Protein AF-A0A1V5PF27-F1 (afdb_monomer)

Foldseek 3Di:
DDPDPVVVVVVVVVVVVVVVVVVVVVVVVVVVVVVVVVVVVVVVVVVVCVVVVVLVVVVVQCPDPVNVVVVVVVVVVLVVVQVVVVVDRPQDPVRPVVVVVVVVVVVVVVVSVVVVVVVVVVVVVVVVVVVVVVVVVVVVVVVVVVVVVVVVVVVVVVVVVVVVVVVVVVD

Solvent-accessible surface area (backbone atoms only — not comparable to full-atom values): 9427 Å² total; per-residue (Å²): 135,83,79,57,74,65,58,61,49,50,52,51,51,52,51,56,50,51,53,49,52,53,52,52,51,49,50,51,48,53,54,48,51,52,49,49,53,50,47,56,50,47,54,57,48,49,62,50,45,57,56,50,50,52,50,46,54,49,52,57,50,71,70,30,72,70,47,50,53,52,53,50,50,50,52,51,49,50,54,52,51,27,60,74,38,67,92,73,36,91,48,52,91,90,30,63,62,61,52,51,53,52,51,53,54,57,67,53,45,59,60,53,50,48,56,54,47,57,56,48,52,52,53,50,52,53,49,52,53,51,51,49,52,52,50,54,52,50,52,55,52,51,52,53,49,49,56,52,49,53,55,49,51,53,52,50,52,52,53,52,51,54,52,54,57,62,53,67,79,74,117

Structure (mmCIF, N/CA/C/O backbone):
data_AF-A0A1V5PF27-F1
#
_entry.id   AF-A0A1V5PF27-F1
#
loop_
_atom_site.group_PDB
_atom_site.id
_atom_site.type_symbol
_atom_site.label_atom_id
_atom_site.label_alt_id
_atom_site.label_comp_id
_atom_site.label_asym_id
_atom_site.label_entity_id
_atom_site.label_seq_id
_atom_site.pdbx_PDB_ins_code
_atom_site.Cartn_x
_atom_site.Cartn_y
_atom_site.Cartn_z
_atom_site.occupancy
_atom_site.B_iso_or_equiv
_atom_site.auth_seq_id
_atom_site.auth_comp_id
_atom_site.auth_asym_id
_atom_site.auth_atom_id
_atom_site.pdbx_PDB_model_num
ATOM 1 N N . MET A 1 1 ? -35.007 46.030 56.624 1.00 45.72 1 MET A N 1
ATOM 2 C CA . MET A 1 1 ? -34.378 46.368 55.329 1.00 45.72 1 MET A CA 1
ATOM 3 C C . MET A 1 1 ? -34.509 45.152 54.420 1.00 45.72 1 MET A C 1
ATOM 5 O O . MET A 1 1 ? -33.675 44.262 54.486 1.00 45.72 1 MET A O 1
ATOM 9 N N . HIS A 1 2 ? -35.610 45.041 53.673 1.00 43.31 2 HIS A N 1
ATOM 10 C CA . HIS A 1 2 ? -35.843 43.913 52.766 1.00 43.31 2 HIS A CA 1
ATOM 11 C C . HIS A 1 2 ? -35.135 44.200 51.440 1.00 43.31 2 HIS A C 1
ATOM 13 O O . HIS A 1 2 ? -35.673 44.915 50.598 1.00 43.31 2 HIS A O 1
ATOM 19 N N . TYR A 1 3 ? -33.908 43.696 51.291 1.00 43.59 3 TYR A N 1
ATOM 20 C CA . TYR A 1 3 ? -33.210 43.691 50.009 1.00 43.59 3 TYR A CA 1
ATOM 21 C C . TYR A 1 3 ? -34.080 42.925 49.006 1.00 43.59 3 TYR A C 1
ATOM 23 O O . TYR A 1 3 ? -34.467 41.777 49.239 1.00 43.59 3 TYR A O 1
ATOM 31 N N . ASN A 1 4 ? -34.510 43.634 47.966 1.00 52.12 4 ASN A N 1
ATOM 32 C CA . ASN A 1 4 ? -35.500 43.171 47.011 1.00 52.12 4 ASN A CA 1
ATOM 33 C C . ASN A 1 4 ? -34.933 41.967 46.251 1.00 52.12 4 ASN A C 1
ATOM 35 O O . ASN A 1 4 ? -33.925 42.085 45.558 1.00 52.12 4 ASN A O 1
ATOM 39 N N . ARG A 1 5 ? -35.614 40.824 46.360 1.00 54.03 5 ARG A N 1
ATOM 40 C CA . ARG A 1 5 ? -35.317 39.553 45.679 1.00 54.03 5 ARG A CA 1
ATOM 41 C C . ARG A 1 5 ? -35.100 39.711 44.165 1.00 54.03 5 ARG A C 1
ATOM 43 O O . ARG A 1 5 ? -34.460 38.870 43.554 1.00 54.03 5 ARG A O 1
ATOM 50 N N . ASN A 1 6 ? -35.577 40.807 43.576 1.00 43.62 6 ASN A N 1
ATOM 51 C CA . ASN A 1 6 ? -35.382 41.125 42.165 1.00 43.62 6 ASN A CA 1
ATOM 52 C C . ASN A 1 6 ? -33.960 41.616 41.819 1.00 43.62 6 ASN A 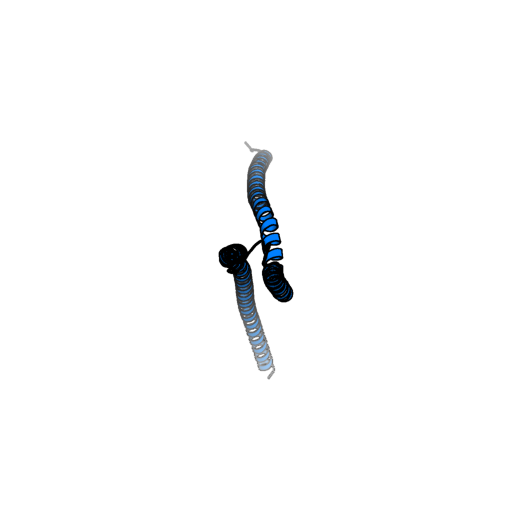C 1
ATOM 54 O O . ASN A 1 6 ? -33.523 41.389 40.699 1.00 43.62 6 ASN A O 1
ATOM 58 N N . SER A 1 7 ? -33.218 42.250 42.737 1.00 57.91 7 SER A N 1
ATOM 59 C CA . SER A 1 7 ? -31.843 42.716 42.460 1.00 57.91 7 SER A CA 1
ATOM 60 C C . SER A 1 7 ? -30.824 41.574 42.465 1.00 57.91 7 SER A C 1
ATOM 62 O O . SER A 1 7 ? -29.917 41.574 41.641 1.00 57.91 7 SER A O 1
ATOM 64 N N . ASP A 1 8 ? -31.023 40.573 43.328 1.00 56.44 8 ASP A N 1
ATOM 65 C CA . ASP A 1 8 ? -30.213 39.345 43.363 1.00 56.44 8 ASP A CA 1
ATOM 66 C C . ASP A 1 8 ? -30.400 38.515 42.081 1.00 56.44 8 ASP A C 1
ATOM 68 O O . ASP A 1 8 ? -29.458 37.949 41.542 1.00 56.44 8 ASP A O 1
ATOM 72 N N . LEU A 1 9 ? -31.618 38.515 41.527 1.00 59.84 9 LEU A N 1
ATOM 73 C CA . LEU A 1 9 ? -31.903 37.888 40.237 1.00 59.84 9 LEU A CA 1
ATOM 74 C C . LEU A 1 9 ? -31.231 38.626 39.076 1.00 59.84 9 LEU A C 1
ATOM 76 O O . LEU A 1 9 ? -30.721 37.975 38.176 1.00 59.84 9 LEU A O 1
ATOM 80 N N . ILE A 1 10 ? -31.195 39.961 39.095 1.00 58.50 10 ILE A N 1
ATOM 81 C CA . ILE A 1 10 ? -30.521 40.739 38.045 1.00 58.50 10 ILE A CA 1
ATOM 82 C C . ILE A 1 10 ? -29.003 40.541 38.107 1.00 58.50 10 ILE A C 1
ATOM 84 O O . ILE A 1 10 ? -28.396 40.360 37.060 1.00 58.50 10 ILE A O 1
ATOM 88 N N . LEU A 1 11 ? -28.394 40.521 39.298 1.00 61.66 11 LEU A N 1
ATOM 89 C CA . LEU A 1 11 ? -26.957 40.254 39.442 1.00 61.66 11 LEU A CA 1
ATOM 90 C C . LEU A 1 11 ? -26.592 38.837 38.990 1.00 61.66 11 LEU A C 1
ATOM 92 O O . LEU A 1 11 ? -25.653 38.694 38.221 1.00 61.66 11 LEU A O 1
ATOM 96 N N . ARG A 1 12 ? -27.390 37.821 39.350 1.00 63.22 12 ARG A N 1
ATOM 97 C CA . ARG A 1 12 ? -27.197 36.446 38.856 1.00 63.22 12 ARG A CA 1
ATOM 98 C C . ARG A 1 12 ? -27.396 36.316 37.352 1.00 63.22 12 ARG A C 1
ATOM 100 O O . ARG A 1 12 ? -26.687 35.549 36.727 1.00 63.22 12 ARG A O 1
ATOM 107 N N . ILE A 1 13 ? -28.350 37.044 36.767 1.00 62.75 13 ILE A N 1
ATOM 108 C CA . ILE A 1 13 ? -28.547 37.057 35.311 1.00 62.75 13 ILE A CA 1
ATOM 109 C C . ILE A 1 13 ? -27.367 37.752 34.625 1.00 62.75 13 ILE A C 1
ATOM 111 O O . ILE A 1 13 ? -26.939 37.293 33.580 1.00 62.75 13 ILE A O 1
ATOM 115 N N . LEU A 1 14 ? -26.822 38.835 35.185 1.00 60.66 14 LEU A N 1
ATOM 116 C CA . LEU A 1 14 ? -25.655 39.510 34.607 1.00 60.66 14 LEU A CA 1
ATOM 117 C C . LEU A 1 14 ? -24.379 38.660 34.727 1.00 60.66 14 LEU A C 1
ATOM 119 O O . LEU A 1 14 ? -23.634 38.578 33.759 1.00 60.66 14 LEU A O 1
ATOM 123 N N . GLU A 1 15 ? -24.179 37.980 35.856 1.00 63.34 15 GLU A N 1
ATOM 124 C CA . GLU A 1 15 ? -23.057 37.058 36.097 1.00 63.34 15 GLU A CA 1
ATOM 125 C C . GLU A 1 15 ? -23.142 35.805 35.196 1.00 63.34 15 GLU A C 1
ATOM 127 O O . GLU A 1 15 ? -22.160 35.444 34.556 1.00 63.34 15 GLU A O 1
ATOM 132 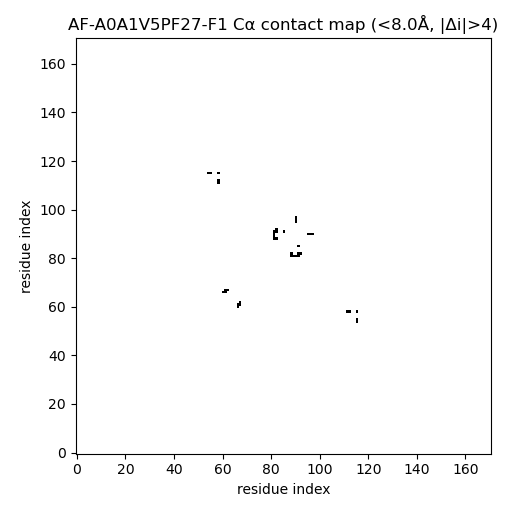N N . ASP A 1 16 ? -24.341 35.233 35.014 1.00 64.81 16 ASP A N 1
ATOM 133 C CA . ASP A 1 16 ? -24.617 34.109 34.093 1.00 64.81 16 ASP A CA 1
ATOM 134 C C . ASP A 1 16 ? -24.453 34.495 32.606 1.00 64.81 16 ASP A C 1
ATOM 136 O O . ASP A 1 16 ? -24.128 33.663 31.758 1.00 64.81 16 ASP A O 1
ATOM 140 N N . GLN A 1 17 ? -24.661 35.771 32.255 1.00 60.34 17 GLN A N 1
ATOM 141 C CA . GLN A 1 17 ? -24.387 36.277 30.903 1.00 60.34 17 GLN A CA 1
ATOM 142 C C . GLN A 1 17 ? -22.895 36.548 30.669 1.00 60.34 17 GLN A C 1
ATOM 144 O O . GLN A 1 17 ? -22.417 36.353 29.551 1.00 60.34 17 GLN A O 1
ATOM 149 N N . GLU A 1 18 ? -22.161 36.981 31.694 1.00 59.69 18 GLU A N 1
ATOM 150 C CA . GLU A 1 18 ? -20.719 37.221 31.610 1.00 59.69 18 GLU A CA 1
ATOM 151 C C . GLU A 1 18 ? -19.950 35.889 31.507 1.00 59.69 18 GLU A C 1
ATOM 153 O O . GLU A 1 18 ? -19.105 35.758 30.619 1.00 59.69 18 GLU A O 1
ATOM 158 N N . GLU A 1 19 ? -20.334 34.857 32.275 1.00 59.88 19 GLU A N 1
ATOM 159 C CA . GLU A 1 19 ? -19.798 33.487 32.142 1.00 59.88 19 GLU A CA 1
ATOM 160 C C . GLU A 1 19 ? -20.084 32.877 30.761 1.00 59.88 19 GLU A C 1
ATOM 162 O O . GLU A 1 19 ? -19.162 32.371 30.120 1.00 59.88 19 GLU A O 1
ATOM 167 N N . ARG A 1 20 ? -21.311 33.018 30.229 1.00 59.47 20 ARG A N 1
ATOM 168 C CA . ARG A 1 20 ? -21.617 32.607 28.843 1.00 59.47 20 ARG A CA 1
ATOM 169 C C . ARG A 1 20 ? -20.746 33.306 27.807 1.00 59.47 20 ARG A C 1
ATOM 171 O O . ARG A 1 20 ? -20.352 32.676 26.834 1.00 59.47 20 ARG A O 1
ATOM 178 N N . SER A 1 21 ? -20.454 34.595 27.988 1.00 59.50 21 SER A N 1
ATOM 179 C CA . SER A 1 21 ? -19.652 35.352 27.019 1.00 59.50 21 SER A CA 1
ATOM 180 C C . SER A 1 21 ? -18.186 34.904 26.991 1.00 59.50 21 SER A C 1
ATOM 182 O O . SER A 1 21 ? -17.570 34.892 25.924 1.00 59.50 21 SER A O 1
ATOM 184 N N . LEU A 1 22 ? -17.648 34.481 28.142 1.00 59.94 22 LEU A N 1
ATOM 185 C CA . LEU A 1 22 ? -16.304 33.917 28.260 1.00 59.94 22 LEU A CA 1
ATOM 186 C C . LEU A 1 22 ? -16.238 32.494 27.692 1.00 59.94 22 LEU A C 1
ATOM 188 O O . LEU A 1 22 ? -15.306 32.189 26.946 1.00 59.94 22 LEU A O 1
ATOM 192 N N . GLU A 1 23 ? -17.244 31.655 27.971 1.00 66.81 23 GLU A N 1
ATOM 193 C CA . GLU A 1 23 ? -17.365 30.323 27.363 1.00 66.81 23 GLU A CA 1
ATOM 194 C C . GLU A 1 23 ? -17.490 30.417 25.837 1.00 66.81 23 GLU A C 1
ATOM 196 O O . GLU A 1 23 ? -16.816 29.682 25.115 1.00 66.81 23 GLU A O 1
ATOM 201 N N . ASP A 1 24 ? -18.287 31.356 25.323 1.00 69.88 24 ASP A N 1
ATOM 202 C CA . ASP A 1 24 ? -18.458 31.562 23.885 1.00 69.88 24 ASP A CA 1
ATOM 203 C C . ASP A 1 24 ? -17.145 32.008 23.215 1.00 69.88 24 ASP A C 1
ATOM 205 O O . ASP A 1 24 ? -16.811 31.530 22.126 1.00 69.88 24 ASP A O 1
ATOM 209 N N . GLU A 1 25 ? -16.355 32.882 23.852 1.00 71.94 25 GLU A N 1
ATOM 210 C CA . GLU A 1 25 ? -15.064 33.321 23.309 1.00 71.94 25 GLU A CA 1
ATOM 211 C C . GLU A 1 25 ? -14.009 32.199 23.340 1.00 71.94 25 GLU A C 1
ATOM 213 O O . GLU A 1 25 ? -13.241 32.039 22.383 1.00 71.94 25 GLU A O 1
ATOM 218 N N . GLU A 1 26 ? -13.994 31.379 24.393 1.00 74.19 26 GLU A N 1
ATOM 219 C CA . GLU A 1 26 ? -13.130 30.202 24.503 1.00 74.19 26 GLU A CA 1
ATOM 220 C C . GLU A 1 26 ? -13.506 29.130 23.471 1.00 74.19 26 GLU A C 1
ATOM 222 O O . GLU A 1 26 ? -12.635 28.638 22.751 1.00 74.19 26 GLU A O 1
ATOM 227 N N . ILE A 1 27 ? -14.800 28.840 23.303 1.00 72.06 27 ILE A N 1
ATOM 228 C CA . ILE A 1 27 ? -15.311 27.924 22.275 1.00 72.06 27 ILE A CA 1
ATOM 229 C C . ILE A 1 27 ? -14.935 28.430 20.881 1.00 72.06 27 ILE A C 1
ATOM 231 O O . ILE A 1 27 ? -14.466 27.650 20.050 1.00 72.06 27 ILE A O 1
ATOM 235 N N . ILE A 1 28 ? -15.084 29.729 20.606 1.00 74.12 28 ILE A N 1
ATOM 236 C CA . ILE A 1 28 ? -14.682 30.315 19.323 1.00 74.12 28 ILE A CA 1
ATOM 237 C C . ILE A 1 28 ? -13.180 30.140 19.098 1.00 74.12 28 ILE A C 1
ATOM 239 O O . ILE A 1 28 ? -12.793 29.757 17.996 1.00 74.12 28 ILE A O 1
ATOM 243 N N . ARG A 1 29 ? -12.330 30.361 20.109 1.00 74.25 29 ARG A N 1
ATOM 244 C CA . ARG A 1 29 ? -10.875 30.152 20.001 1.00 74.25 29 ARG A CA 1
ATOM 245 C C . ARG A 1 29 ? -10.513 28.686 19.780 1.00 74.25 29 ARG A C 1
ATOM 247 O O . ARG A 1 29 ? -9.713 28.413 18.889 1.00 74.25 29 ARG A O 1
ATOM 254 N N . LEU A 1 30 ? -11.144 27.757 20.499 1.00 74.69 30 LEU A N 1
ATOM 255 C CA . LEU A 1 30 ? -10.955 26.313 20.322 1.00 74.69 30 LEU A CA 1
ATOM 256 C C . LEU A 1 30 ? -11.366 25.860 18.914 1.00 74.69 30 LEU A C 1
ATOM 258 O O . LEU A 1 30 ? -10.628 25.129 18.253 1.00 74.69 30 LEU A O 1
ATOM 262 N N . LEU A 1 31 ? -12.500 26.353 18.408 1.00 76.56 31 LEU A N 1
ATOM 263 C CA . LEU A 1 31 ? -12.957 26.083 17.043 1.00 76.56 31 LEU A CA 1
ATOM 264 C C . LEU A 1 31 ? -12.048 26.730 15.989 1.00 76.56 31 LEU A C 1
ATOM 266 O O . LEU A 1 31 ? -11.837 26.145 14.922 1.00 76.56 31 LEU A O 1
ATOM 270 N N . LEU A 1 32 ? -11.506 27.923 16.258 1.00 75.25 32 LEU A N 1
ATOM 271 C CA . LEU A 1 32 ? -10.570 28.603 15.363 1.00 75.25 32 LEU A CA 1
ATOM 272 C C . LEU A 1 32 ? -9.240 27.847 15.293 1.00 75.25 32 LEU A C 1
ATOM 274 O O . LEU A 1 32 ? -8.714 27.643 14.203 1.00 75.25 32 LEU A O 1
ATOM 278 N N . GLU A 1 33 ? -8.720 27.393 16.4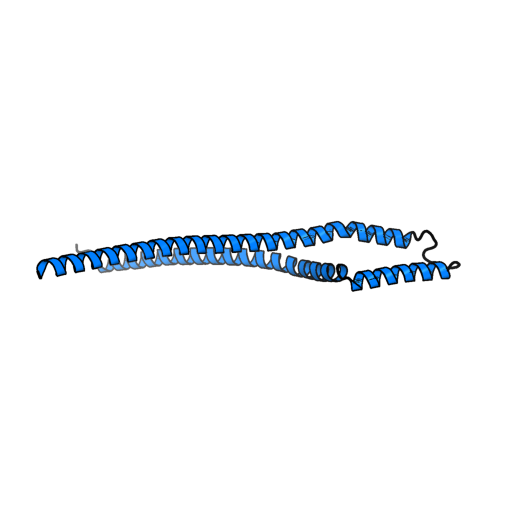32 1.00 72.75 33 GLU A N 1
ATOM 279 C CA . GLU A 1 33 ? -7.479 26.627 16.529 1.00 72.75 33 GLU A CA 1
ATOM 280 C C . GLU A 1 33 ? -7.620 25.242 15.882 1.00 72.75 33 GLU A C 1
ATOM 282 O O . GLU A 1 33 ? -6.756 24.843 15.098 1.00 72.75 33 GLU A O 1
ATOM 287 N N . GLU A 1 34 ? -8.754 24.558 16.073 1.00 71.38 34 GLU A N 1
ATOM 288 C CA . GLU A 1 34 ? -9.078 23.315 15.363 1.00 71.38 34 GLU A CA 1
ATOM 289 C C . GLU A 1 34 ? -9.165 23.540 13.844 1.00 71.38 34 GLU A C 1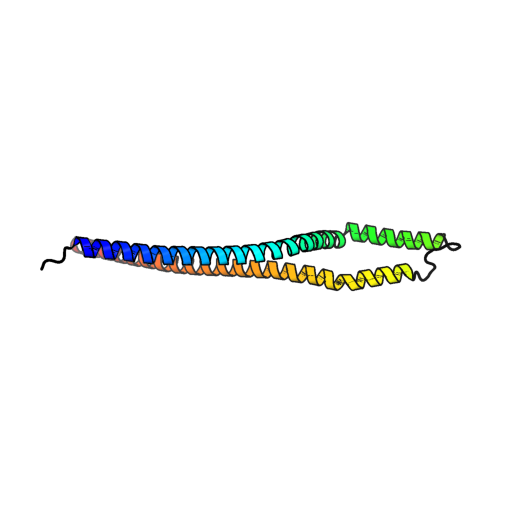
ATOM 291 O O . GLU A 1 34 ? -8.597 22.775 13.058 1.00 71.38 34 GLU A O 1
ATOM 296 N N . LYS A 1 35 ? -9.839 24.609 13.398 1.00 66.19 35 LYS A N 1
ATOM 297 C CA . LYS A 1 35 ? -9.945 24.967 11.975 1.00 66.19 35 LYS A CA 1
ATOM 298 C C . LYS A 1 35 ? -8.590 25.326 11.371 1.00 66.19 35 LYS A C 1
ATOM 300 O O . LYS A 1 35 ? -8.324 24.897 10.252 1.00 66.19 35 LYS A O 1
ATOM 305 N N . LEU A 1 36 ? -7.743 26.075 12.076 1.00 67.25 36 LEU A N 1
ATOM 306 C CA . LEU A 1 36 ? -6.403 26.455 11.617 1.00 67.25 36 LEU A CA 1
ATOM 307 C C . LEU A 1 36 ? -5.465 25.245 11.561 1.00 67.25 36 LEU A C 1
ATOM 309 O O . LEU A 1 36 ? -4.788 25.051 10.552 1.00 67.25 36 LEU A O 1
ATOM 313 N N . SER A 1 37 ? -5.495 24.385 12.582 1.00 65.25 37 SER A N 1
ATOM 314 C CA . SER A 1 37 ? -4.804 23.089 12.613 1.00 65.25 37 SER A CA 1
ATOM 315 C C . SER A 1 37 ? -5.227 22.204 11.438 1.00 65.25 37 SER A C 1
ATOM 317 O O . SER A 1 37 ? -4.388 21.705 10.678 1.00 65.25 37 SER A O 1
ATOM 319 N N . LYS A 1 38 ? -6.539 22.070 11.216 1.00 62.19 38 LYS A N 1
ATOM 320 C CA . LYS A 1 38 ? -7.108 21.268 10.132 1.00 62.19 38 LYS A CA 1
ATOM 321 C C . LYS A 1 38 ? -6.824 21.864 8.758 1.00 62.19 38 LYS A C 1
ATOM 323 O O . LYS A 1 38 ? -6.578 21.098 7.835 1.00 62.19 38 LYS A O 1
ATOM 328 N N . ASN A 1 39 ? -6.830 23.188 8.607 1.00 58.22 39 ASN A N 1
ATOM 329 C CA . ASN A 1 39 ? -6.558 23.845 7.329 1.00 58.22 39 ASN A CA 1
ATOM 330 C C . ASN A 1 39 ? -5.065 23.806 6.970 1.00 58.22 39 ASN A C 1
ATOM 332 O O . ASN A 1 39 ? -4.731 23.449 5.847 1.00 58.22 39 ASN A O 1
ATOM 336 N N . SER A 1 40 ? -4.171 24.055 7.933 1.00 57.88 40 SER A N 1
ATOM 337 C CA . SER A 1 40 ? -2.720 23.889 7.754 1.00 57.88 40 SER A CA 1
ATOM 338 C C . SER A 1 40 ? -2.365 22.438 7.394 1.00 57.88 40 SER A C 1
ATOM 340 O O . SER A 1 40 ? -1.648 22.174 6.428 1.00 57.88 40 SER A O 1
ATOM 342 N N . SER A 1 41 ? -2.977 21.469 8.084 1.00 55.88 41 SER A N 1
ATOM 343 C CA . SER A 1 41 ? -2.820 20.042 7.776 1.00 55.88 41 SER A CA 1
ATOM 344 C C . SER A 1 41 ? -3.427 19.662 6.420 1.00 55.88 41 SER A C 1
ATOM 346 O O . SER A 1 41 ? -2.843 18.869 5.682 1.00 55.88 41 SER A O 1
ATOM 348 N N . ALA A 1 42 ? -4.579 20.235 6.056 1.00 57.78 42 ALA A N 1
ATOM 349 C CA . ALA A 1 42 ? -5.226 20.002 4.768 1.00 57.78 42 ALA A CA 1
ATOM 350 C C . ALA A 1 42 ? -4.389 20.557 3.606 1.00 57.78 42 ALA A C 1
ATOM 352 O O . ALA A 1 42 ? -4.239 19.872 2.596 1.00 57.78 42 ALA A O 1
ATOM 353 N N . GLU A 1 43 ? -3.785 21.734 3.756 1.00 54.56 43 GLU A N 1
ATOM 354 C CA . GLU A 1 43 ? -2.965 22.373 2.724 1.00 54.56 43 GLU A CA 1
ATOM 355 C C . GLU A 1 43 ? -1.631 21.637 2.508 1.00 54.56 43 GLU A C 1
ATOM 357 O O . GLU A 1 43 ? -1.257 21.351 1.365 1.00 54.56 43 GLU A O 1
ATOM 362 N N . HIS A 1 44 ? -0.984 21.170 3.584 1.00 50.28 44 HIS A N 1
ATOM 363 C CA . HIS A 1 44 ? 0.181 20.282 3.492 1.00 50.28 44 HIS A CA 1
ATOM 364 C C . HIS A 1 44 ? -0.162 18.886 2.939 1.00 50.28 44 HIS A C 1
ATOM 366 O O . HIS A 1 44 ? 0.604 18.329 2.147 1.00 50.28 44 HIS A O 1
ATOM 372 N N . SER A 1 45 ? -1.334 18.334 3.276 1.00 52.25 45 SER A N 1
ATOM 373 C CA . SER A 1 45 ? -1.794 17.051 2.727 1.00 52.25 45 SER A CA 1
ATOM 374 C C . SER A 1 45 ? -2.123 17.130 1.232 1.00 52.25 45 SER A C 1
ATOM 376 O O . SER A 1 45 ? -1.890 16.163 0.503 1.00 52.25 45 SER A O 1
ATOM 378 N N . ASN A 1 46 ? -2.608 18.282 0.749 1.00 51.75 46 ASN A N 1
ATOM 379 C CA . ASN A 1 46 ? -2.990 18.489 -0.650 1.00 51.75 46 ASN A CA 1
ATOM 380 C C . ASN A 1 46 ? -1.753 18.549 -1.568 1.00 51.75 46 ASN A C 1
ATOM 382 O O . ASN A 1 46 ? -1.691 17.891 -2.610 1.00 51.75 46 ASN A O 1
ATOM 386 N N . ALA A 1 47 ? -0.698 19.243 -1.127 1.00 52.09 47 ALA A N 1
ATOM 387 C CA . ALA A 1 47 ? 0.585 19.273 -1.834 1.00 52.09 47 ALA A CA 1
ATOM 388 C C . ALA A 1 47 ? 1.266 17.886 -1.890 1.00 52.09 47 ALA A C 1
ATOM 390 O O . ALA A 1 47 ? 1.846 17.511 -2.917 1.00 52.09 47 ALA A O 1
ATOM 391 N N . GLN A 1 48 ? 1.141 17.080 -0.826 1.00 55.81 48 GLN A N 1
ATOM 392 C CA . GLN A 1 48 ? 1.593 15.682 -0.816 1.00 55.81 48 GLN A CA 1
ATOM 393 C C . GLN A 1 48 ? 0.720 14.760 -1.683 1.00 55.81 48 GLN A C 1
ATOM 395 O O . GLN A 1 48 ? 1.220 13.775 -2.228 1.00 55.81 48 GLN A O 1
ATOM 400 N N . THR A 1 49 ? -0.571 15.060 -1.873 1.00 61.00 49 THR A N 1
ATOM 401 C CA . THR A 1 49 ? -1.452 14.211 -2.691 1.00 61.00 49 THR A CA 1
ATOM 402 C C . THR A 1 49 ? -1.243 14.405 -4.183 1.00 61.00 49 THR A C 1
ATOM 404 O O . THR A 1 49 ? -1.337 13.421 -4.906 1.00 61.00 49 THR A O 1
ATOM 407 N N . ILE A 1 50 ? -0.936 15.603 -4.688 1.00 63.44 50 ILE A N 1
ATOM 408 C CA . ILE A 1 50 ? -0.707 15.778 -6.137 1.00 63.44 50 ILE A CA 1
ATOM 409 C C . ILE A 1 50 ? 0.577 15.053 -6.568 1.00 63.44 50 ILE A C 1
ATOM 411 O O . ILE A 1 50 ? 0.550 14.256 -7.510 1.00 63.44 50 ILE A O 1
ATOM 415 N N . SER A 1 51 ? 1.677 15.254 -5.836 1.00 64.12 51 SER A N 1
ATOM 416 C CA . SER A 1 51 ? 2.947 14.557 -6.085 1.00 64.12 51 SER A CA 1
ATOM 417 C C . SER A 1 51 ? 2.839 13.056 -5.802 1.00 64.12 51 SER A C 1
ATOM 419 O O . SER A 1 51 ? 3.312 12.250 -6.598 1.00 64.12 51 SER A O 1
ATOM 421 N N . GLY A 1 52 ? 2.127 12.659 -4.743 1.00 66.69 52 GLY A N 1
ATOM 422 C CA . GLY A 1 52 ? 1.875 11.256 -4.412 1.00 66.69 52 GLY A CA 1
ATOM 423 C C . GLY A 1 52 ? 0.978 10.531 -5.423 1.00 66.69 52 GLY A C 1
ATOM 424 O O . GLY A 1 52 ? 1.185 9.346 -5.684 1.00 66.69 52 GLY A O 1
ATOM 425 N N . ARG A 1 53 ? 0.009 11.224 -6.036 1.00 70.88 53 ARG A N 1
ATOM 426 C CA . ARG A 1 53 ? -0.860 10.671 -7.093 1.00 70.88 53 ARG A CA 1
ATOM 427 C C . ARG A 1 53 ? -0.134 10.551 -8.430 1.00 70.88 53 ARG A C 1
ATOM 429 O O . ARG A 1 53 ? -0.349 9.566 -9.133 1.00 70.88 53 ARG A O 1
ATOM 436 N N . ALA A 1 54 ? 0.730 11.507 -8.773 1.00 72.44 54 ALA A N 1
ATOM 437 C CA . ALA A 1 54 ? 1.623 11.385 -9.928 1.00 72.44 54 ALA A CA 1
ATOM 438 C C . ALA A 1 54 ? 2.642 10.249 -9.715 1.00 72.44 54 ALA A C 1
ATOM 440 O O . ALA A 1 54 ? 2.792 9.393 -10.585 1.00 72.44 54 ALA A O 1
ATOM 441 N N . ALA A 1 55 ? 3.219 10.195 -8.507 1.00 69.88 55 ALA A N 1
ATOM 442 C CA . ALA A 1 55 ? 3.940 9.080 -7.893 1.00 69.88 55 ALA A CA 1
ATOM 443 C C . ALA A 1 55 ? 3.379 7.714 -8.305 1.00 69.88 55 ALA A C 1
ATOM 445 O O . ALA A 1 55 ? 4.011 6.878 -8.953 1.00 69.88 55 ALA A O 1
ATOM 446 N N . ASP A 1 56 ? 2.113 7.539 -7.947 1.00 71.56 56 ASP A N 1
ATOM 447 C CA . ASP A 1 56 ? 1.374 6.306 -8.169 1.00 71.56 56 ASP A CA 1
ATOM 448 C C . ASP A 1 56 ? 1.056 6.005 -9.603 1.00 71.56 56 ASP A C 1
ATOM 450 O O . ASP A 1 56 ? 1.120 4.845 -10.004 1.00 71.56 56 ASP A O 1
ATOM 454 N N . ALA A 1 57 ? 0.657 7.020 -10.361 1.00 73.88 57 ALA A N 1
ATOM 455 C CA . ALA A 1 57 ? 0.361 6.833 -11.766 1.00 73.88 57 ALA A CA 1
ATOM 456 C C . ALA A 1 57 ? 1.613 6.323 -12.492 1.00 73.88 57 ALA A C 1
ATOM 458 O O . ALA A 1 57 ? 1.530 5.349 -13.240 1.00 73.88 57 ALA A O 1
ATOM 459 N N . ILE A 1 58 ? 2.776 6.909 -12.193 1.00 72.88 58 ILE A N 1
ATOM 460 C CA . ILE A 1 58 ? 4.065 6.495 -12.749 1.00 72.88 58 ILE A CA 1
ATOM 461 C C . ILE A 1 58 ? 4.437 5.094 -12.259 1.00 72.88 58 ILE A C 1
ATOM 463 O O . ILE A 1 58 ? 4.748 4.241 -13.083 1.00 72.88 58 ILE A O 1
ATOM 467 N N . ALA A 1 59 ? 4.349 4.810 -10.957 1.00 75.12 59 ALA A N 1
ATOM 468 C CA . ALA A 1 59 ? 4.688 3.491 -10.417 1.00 75.12 59 ALA A CA 1
ATOM 469 C C . ALA A 1 59 ? 3.811 2.372 -11.008 1.00 75.12 59 ALA A C 1
ATOM 471 O O . ALA A 1 59 ? 4.316 1.312 -11.375 1.00 75.12 59 ALA A O 1
ATOM 472 N N . ARG A 1 60 ? 2.503 2.615 -11.168 1.00 75.56 60 ARG A N 1
ATOM 473 C CA . ARG A 1 60 ? 1.572 1.651 -11.779 1.00 75.56 60 ARG A CA 1
ATOM 474 C C . ARG A 1 60 ? 1.814 1.479 -13.277 1.00 75.56 60 ARG A C 1
ATOM 476 O O . ARG A 1 60 ? 1.628 0.379 -13.788 1.00 75.56 60 ARG A O 1
ATOM 483 N N . PHE A 1 61 ? 2.227 2.538 -13.970 1.00 77.12 61 PHE A N 1
ATOM 484 C CA . PHE A 1 61 ? 2.555 2.485 -15.393 1.00 77.12 61 PHE A CA 1
ATOM 485 C C . PHE A 1 61 ? 3.880 1.752 -15.651 1.00 77.12 61 PHE A C 1
ATOM 487 O O . PHE A 1 61 ? 3.921 0.830 -16.462 1.00 77.12 61 PHE A O 1
ATOM 494 N N . VAL A 1 62 ? 4.935 2.099 -14.909 1.00 78.06 62 VAL A N 1
ATOM 495 C CA . VAL A 1 62 ? 6.268 1.478 -14.999 1.00 78.06 62 VAL A CA 1
ATOM 496 C C . VAL A 1 62 ? 6.244 0.016 -14.536 1.00 78.06 62 VAL A C 1
ATOM 498 O O . VAL A 1 62 ? 6.964 -0.812 -15.086 1.00 78.06 62 VAL A O 1
ATOM 501 N N . GLY A 1 63 ? 5.382 -0.334 -13.576 1.00 72.69 63 GLY A N 1
ATOM 502 C CA . GLY A 1 63 ? 5.189 -1.709 -13.098 1.00 72.69 63 GLY A CA 1
ATOM 503 C C . GLY A 1 63 ? 4.308 -2.598 -13.987 1.00 72.69 63 GLY A C 1
ATOM 504 O O . GLY A 1 63 ? 3.986 -3.719 -13.595 1.00 72.69 63 GLY A O 1
ATOM 505 N N . SER A 1 64 ? 3.870 -2.117 -15.153 1.00 83.44 64 SER A N 1
ATOM 506 C CA . SER A 1 64 ? 2.952 -2.846 -16.030 1.00 83.44 64 SER A CA 1
ATOM 507 C C . SER A 1 64 ? 3.686 -3.811 -16.972 1.00 83.44 64 SER A C 1
ATOM 509 O O . SER A 1 64 ? 4.657 -3.444 -17.631 1.00 83.44 64 SER A O 1
ATOM 511 N N . TRP A 1 65 ? 3.180 -5.040 -17.108 1.00 82.69 65 TRP A N 1
ATOM 512 C CA . TRP A 1 65 ? 3.696 -6.058 -18.039 1.00 82.69 65 TRP A CA 1
ATOM 513 C C . TRP A 1 65 ? 3.881 -5.582 -19.498 1.00 82.69 65 TRP A C 1
ATOM 515 O O . TRP A 1 65 ? 4.962 -5.791 -20.053 1.00 82.69 65 TRP A O 1
ATOM 525 N N . PRO A 1 66 ? 2.903 -4.918 -20.147 1.00 86.38 66 PRO A N 1
ATOM 526 C CA . PRO A 1 66 ? 3.084 -4.389 -21.502 1.00 86.38 66 PRO A CA 1
ATOM 527 C C . PRO A 1 66 ? 4.147 -3.285 -21.603 1.00 86.38 66 PRO A C 1
ATOM 529 O O . PRO A 1 66 ? 4.810 -3.183 -22.633 1.00 86.38 66 PRO A O 1
ATOM 532 N N . PHE A 1 67 ? 4.349 -2.481 -20.553 1.00 86.19 67 PHE A N 1
ATOM 533 C CA . PHE A 1 67 ? 5.389 -1.448 -20.545 1.00 86.19 67 PHE A CA 1
ATOM 534 C C . PHE A 1 67 ? 6.787 -2.075 -20.581 1.00 86.19 67 PHE A C 1
ATOM 536 O O . PHE A 1 67 ? 7.631 -1.644 -21.364 1.00 86.19 67 PHE A O 1
ATOM 543 N N . ILE A 1 68 ? 7.004 -3.141 -19.805 1.00 85.75 68 ILE A N 1
ATOM 544 C CA . ILE A 1 68 ? 8.269 -3.889 -19.786 1.00 85.75 68 ILE A CA 1
ATOM 545 C C . ILE A 1 68 ? 8.589 -4.448 -21.181 1.00 85.75 68 ILE A C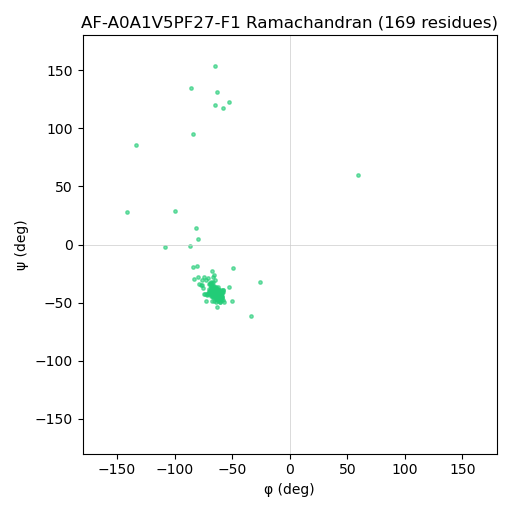 1
ATOM 547 O O . ILE A 1 68 ? 9.710 -4.298 -21.666 1.00 85.75 68 ILE A O 1
ATOM 551 N N . LEU A 1 69 ? 7.600 -5.043 -21.856 1.00 87.81 69 LEU A N 1
ATOM 552 C CA . LEU A 1 69 ? 7.774 -5.593 -23.205 1.00 87.81 69 LEU A CA 1
ATOM 553 C C . LEU A 1 69 ? 8.076 -4.506 -24.248 1.00 87.81 69 LEU A C 1
ATOM 555 O O . LEU A 1 69 ? 8.959 -4.689 -25.090 1.00 87.81 69 LEU A O 1
ATOM 559 N N . LEU A 1 70 ? 7.384 -3.364 -24.180 1.00 91.56 70 LEU A N 1
ATOM 560 C CA . LEU A 1 70 ? 7.642 -2.216 -25.052 1.00 91.56 70 LEU A CA 1
ATOM 561 C C . LEU A 1 70 ? 9.054 -1.656 -24.833 1.00 91.56 70 LEU A C 1
ATOM 563 O O . LEU A 1 70 ? 9.781 -1.428 -25.799 1.00 91.56 70 LEU A O 1
ATOM 567 N N . PHE A 1 71 ? 9.453 -1.468 -23.574 1.00 87.75 71 PHE A N 1
ATOM 568 C CA . PHE A 1 71 ? 10.772 -0.960 -23.200 1.00 87.75 71 PHE A CA 1
ATOM 569 C C . PHE A 1 71 ? 11.891 -1.885 -23.694 1.00 87.75 71 PHE A C 1
ATOM 571 O O . PHE A 1 71 ? 12.844 -1.424 -24.320 1.00 87.75 71 PHE A O 1
ATOM 578 N N . LEU A 1 72 ? 11.734 -3.199 -23.508 1.00 89.00 72 LEU A N 1
ATOM 579 C CA . LEU A 1 72 ? 12.689 -4.195 -23.993 1.00 89.00 72 LEU A CA 1
ATOM 580 C C . LEU A 1 72 ? 12.783 -4.206 -25.526 1.00 89.00 72 LEU A C 1
ATOM 582 O O . LEU A 1 72 ? 13.880 -4.257 -26.080 1.00 89.00 72 LEU A O 1
ATOM 586 N N . THR A 1 73 ? 11.646 -4.101 -26.217 1.00 92.44 73 THR A N 1
ATOM 587 C CA . THR A 1 73 ? 11.605 -4.026 -27.686 1.00 92.44 73 THR A CA 1
ATOM 588 C C . THR A 1 73 ? 12.285 -2.755 -28.195 1.00 92.44 73 THR A C 1
ATOM 590 O O . THR A 1 73 ? 13.035 -2.807 -29.166 1.00 92.44 73 THR A O 1
ATOM 593 N N . CYS A 1 74 ? 12.083 -1.621 -27.518 1.00 90.31 74 CYS A N 1
ATOM 594 C CA . CYS A 1 74 ? 12.753 -0.364 -27.838 1.00 90.31 74 CYS A CA 1
ATOM 595 C C . CYS A 1 74 ? 14.275 -0.466 -27.650 1.00 90.31 74 CYS A C 1
ATOM 597 O O . CYS A 1 74 ? 15.023 -0.006 -28.511 1.00 90.31 74 CYS A O 1
ATOM 599 N N . LEU A 1 75 ? 14.740 -1.102 -26.567 1.00 89.25 75 LEU A N 1
ATOM 600 C CA . LEU A 1 75 ? 16.168 -1.344 -26.332 1.00 89.25 75 LEU A CA 1
ATOM 601 C C . LEU A 1 75 ? 16.779 -2.237 -27.413 1.00 89.25 75 LEU A C 1
ATOM 603 O O . LEU A 1 75 ? 17.812 -1.893 -27.982 1.00 89.25 75 LEU A O 1
ATOM 607 N N . LEU A 1 76 ? 16.125 -3.353 -27.740 1.00 88.88 76 LEU A N 1
ATOM 608 C CA . LEU A 1 76 ? 16.571 -4.239 -28.815 1.00 88.88 76 LEU A CA 1
ATOM 609 C C . LEU A 1 76 ? 16.585 -3.514 -30.165 1.00 88.88 76 LEU A C 1
ATOM 611 O O . LEU A 1 76 ? 17.558 -3.624 -30.906 1.00 88.88 76 LEU A O 1
ATOM 615 N N . GLY A 1 77 ? 15.557 -2.716 -30.460 1.00 90.38 77 GLY A N 1
ATOM 616 C CA . GLY A 1 77 ? 15.503 -1.879 -31.657 1.00 90.38 77 GLY A CA 1
ATOM 617 C C . GLY A 1 77 ? 16.649 -0.868 -31.722 1.00 90.38 77 GLY A C 1
ATOM 618 O O . GLY A 1 77 ? 17.268 -0.715 -32.773 1.00 90.38 77 GLY A O 1
ATOM 619 N N . TRP A 1 78 ? 16.990 -0.230 -30.598 1.00 85.75 78 TRP A N 1
ATOM 620 C CA . TRP A 1 78 ? 18.115 0.703 -30.499 1.00 85.75 78 TRP A CA 1
ATOM 621 C C . TRP A 1 78 ? 19.461 0.023 -30.756 1.00 85.75 78 TRP A C 1
ATOM 623 O O . TRP A 1 78 ? 20.287 0.548 -31.508 1.00 85.75 78 TRP A O 1
ATOM 633 N N . VAL A 1 79 ? 19.666 -1.159 -30.170 1.00 85.12 79 VAL A N 1
ATOM 634 C CA . VAL A 1 79 ? 20.863 -1.984 -30.378 1.00 85.12 79 VAL A CA 1
ATOM 635 C C . VAL A 1 79 ? 20.974 -2.402 -31.845 1.00 85.12 79 VAL A C 1
ATOM 637 O O . VAL A 1 79 ? 22.024 -2.206 -32.456 1.00 85.12 79 VAL A O 1
ATOM 640 N N . VAL A 1 80 ? 19.893 -2.912 -32.445 1.00 86.62 80 VAL A N 1
ATOM 641 C CA . VAL A 1 80 ? 19.862 -3.321 -33.860 1.00 86.62 80 VAL A CA 1
ATOM 642 C C . VAL A 1 80 ? 20.150 -2.133 -34.780 1.00 86.62 80 VAL A C 1
ATOM 644 O O . VAL A 1 80 ? 20.997 -2.241 -35.666 1.00 86.62 80 VAL A O 1
ATOM 647 N N . LEU A 1 81 ? 19.513 -0.982 -34.547 1.00 85.62 81 LEU A N 1
ATOM 648 C CA . LEU A 1 81 ? 19.715 0.223 -35.351 1.00 85.62 81 LEU A CA 1
ATOM 649 C C . LEU A 1 81 ? 21.168 0.715 -35.281 1.00 85.62 81 LEU A C 1
ATOM 651 O O . LEU A 1 81 ? 21.765 0.980 -36.323 1.00 85.62 81 LEU A O 1
ATOM 655 N N . ASN A 1 82 ? 21.759 0.789 -34.084 1.00 83.62 82 ASN A N 1
ATOM 656 C CA . ASN A 1 82 ? 23.152 1.221 -33.922 1.00 83.62 82 ASN A CA 1
ATOM 657 C C . ASN A 1 82 ? 24.155 0.204 -34.484 1.00 83.62 82 ASN A C 1
ATOM 659 O O . ASN A 1 82 ? 25.158 0.611 -35.068 1.00 83.62 82 ASN A O 1
ATOM 663 N N . THR A 1 83 ? 23.864 -1.099 -34.392 1.00 79.94 83 THR A N 1
ATOM 664 C CA . THR A 1 83 ? 24.701 -2.145 -35.005 1.00 79.94 83 THR A CA 1
ATOM 665 C C . THR A 1 83 ? 24.688 -2.040 -36.532 1.00 79.94 83 THR A C 1
ATOM 667 O O . THR A 1 83 ? 25.729 -2.146 -37.173 1.00 79.94 83 THR A O 1
ATOM 670 N N . LEU A 1 84 ? 23.525 -1.796 -37.146 1.00 81.88 84 LEU A N 1
ATOM 671 C CA . LEU A 1 84 ? 23.405 -1.685 -38.605 1.00 81.88 84 LEU A CA 1
ATOM 672 C C . LEU A 1 84 ? 24.008 -0.382 -39.156 1.00 81.88 84 LEU A C 1
ATOM 674 O O . LEU A 1 84 ? 24.539 -0.367 -40.266 1.00 81.88 84 LEU A O 1
ATOM 678 N N . LEU A 1 85 ? 23.981 0.705 -38.379 1.00 80.06 85 LEU A N 1
ATOM 679 C CA . LEU A 1 85 ? 24.535 2.011 -38.756 1.00 80.06 85 LEU A CA 1
ATOM 680 C C . LEU A 1 85 ? 26.058 2.134 -38.565 1.00 80.06 85 LEU A C 1
ATOM 682 O O . LEU A 1 85 ? 26.562 3.249 -38.652 1.00 80.06 85 LEU A O 1
ATOM 686 N N . LEU A 1 86 ? 26.782 1.024 -38.364 1.00 65.56 86 LEU A N 1
ATOM 687 C CA . LEU A 1 86 ? 28.209 0.849 -38.012 1.00 65.56 86 LEU A CA 1
ATOM 688 C C . LEU A 1 86 ? 29.213 1.966 -38.413 1.00 65.56 86 LEU A C 1
ATOM 690 O O . LEU A 1 86 ? 30.177 2.201 -37.694 1.00 65.56 86 LEU A O 1
ATOM 694 N N . LYS A 1 87 ? 29.016 2.674 -39.537 1.00 65.75 87 LYS A N 1
ATOM 695 C CA . LYS A 1 87 ? 29.865 3.793 -40.010 1.00 65.75 87 LYS A CA 1
ATOM 696 C C . LYS A 1 87 ? 29.539 5.176 -39.415 1.00 65.75 87 LYS A C 1
ATOM 698 O O . LYS A 1 87 ? 30.360 6.081 -39.514 1.00 65.75 87 LYS A O 1
ATOM 703 N N . ARG A 1 88 ? 28.343 5.371 -38.856 1.00 71.31 88 ARG A N 1
ATOM 704 C CA . ARG A 1 88 ? 27.833 6.637 -38.291 1.00 71.31 88 ARG A CA 1
ATOM 705 C C . ARG A 1 88 ? 27.013 6.382 -37.018 1.00 71.31 88 ARG A C 1
ATOM 707 O O . ARG A 1 88 ? 26.067 7.113 -36.734 1.00 71.31 88 ARG A O 1
ATOM 714 N N . ALA A 1 89 ? 27.337 5.301 -36.309 1.00 74.31 89 ALA A N 1
ATOM 715 C CA . ALA A 1 89 ? 26.646 4.901 -35.094 1.00 74.31 89 ALA A CA 1
ATOM 716 C C . ALA A 1 89 ? 26.824 5.972 -34.011 1.00 74.31 89 ALA A C 1
ATOM 718 O O . ALA A 1 89 ? 27.935 6.445 -33.771 1.00 74.31 89 ALA A O 1
ATOM 719 N N . VAL A 1 90 ? 25.713 6.354 -33.383 1.00 72.56 90 VAL A N 1
ATOM 720 C CA . VAL A 1 90 ? 25.693 7.329 -32.285 1.00 72.56 90 VAL A CA 1
ATOM 721 C C . VAL A 1 90 ? 26.195 6.677 -30.992 1.00 72.56 90 VAL A C 1
ATOM 723 O O . VAL A 1 90 ? 26.825 7.349 -30.183 1.00 72.56 90 VAL A O 1
ATOM 726 N N . ASP A 1 91 ? 25.978 5.365 -30.831 1.00 79.75 91 ASP A N 1
ATOM 727 C CA . ASP A 1 91 ? 26.468 4.562 -29.703 1.00 79.75 91 ASP A CA 1
ATOM 728 C C . ASP A 1 91 ? 27.093 3.241 -30.212 1.00 79.75 91 ASP A C 1
ATOM 730 O O . ASP A 1 91 ? 26.390 2.234 -30.352 1.00 79.75 91 ASP A O 1
ATOM 734 N N . PRO A 1 92 ? 28.391 3.231 -30.585 1.00 75.62 92 PRO A N 1
ATOM 735 C CA . PRO A 1 92 ? 29.090 2.027 -31.031 1.00 75.62 92 PRO A CA 1
ATOM 736 C C . PRO A 1 92 ? 29.209 0.984 -29.913 1.00 75.62 92 PRO A C 1
ATOM 738 O O . PRO A 1 92 ? 29.278 1.324 -28.732 1.00 75.62 92 PRO A O 1
ATOM 741 N N . TYR A 1 93 ? 29.311 -0.296 -30.282 1.00 72.62 93 TYR A N 1
ATOM 742 C CA . TYR A 1 93 ? 29.618 -1.366 -29.327 1.00 72.62 93 TYR A CA 1
ATOM 743 C C . TYR A 1 93 ? 30.900 -1.007 -28.548 1.00 72.62 93 TYR A C 1
ATOM 745 O O . TYR A 1 93 ? 31.920 -0.750 -29.197 1.00 72.62 93 TYR A O 1
ATOM 753 N N . PRO A 1 94 ? 30.884 -0.935 -27.198 1.00 72.50 94 PRO A N 1
ATOM 754 C CA . PRO A 1 94 ? 30.021 -1.652 -26.241 1.00 72.50 94 PRO A CA 1
ATOM 755 C C . PRO A 1 94 ? 28.793 -0.897 -25.653 1.00 72.50 94 PRO A C 1
ATOM 757 O O . PRO A 1 94 ? 28.371 -1.218 -24.545 1.00 72.50 94 PRO A O 1
ATOM 760 N N . TYR A 1 95 ? 28.186 0.063 -26.365 1.00 83.44 95 TYR A N 1
ATOM 761 C CA . TYR A 1 95 ? 26.963 0.801 -25.967 1.00 83.44 95 TYR A CA 1
ATOM 762 C C . TYR A 1 95 ? 27.067 1.577 -24.642 1.00 83.44 95 TYR A C 1
ATOM 764 O O . TYR A 1 95 ? 26.330 1.335 -23.679 1.00 83.44 95 TYR A O 1
ATOM 772 N N . ILE A 1 96 ? 28.010 2.518 -24.569 1.00 84.62 96 ILE A N 1
ATOM 773 C CA . ILE A 1 96 ? 28.303 3.259 -23.336 1.00 84.62 96 ILE A CA 1
ATOM 774 C C . ILE A 1 96 ? 27.131 4.143 -22.892 1.00 84.62 96 ILE A C 1
ATOM 776 O O . ILE A 1 96 ? 26.859 4.243 -21.694 1.00 84.62 96 ILE A O 1
ATOM 780 N N . LEU A 1 97 ? 26.409 4.753 -23.839 1.00 84.06 97 LEU A N 1
ATOM 781 C CA . LEU A 1 97 ? 25.289 5.643 -23.524 1.00 84.06 97 LEU A CA 1
ATOM 782 C C . LEU A 1 97 ? 24.088 4.850 -23.017 1.00 84.06 97 LEU A C 1
ATOM 784 O O . LEU A 1 97 ? 23.485 5.224 -22.009 1.00 84.06 97 LEU A O 1
ATOM 788 N N . LEU A 1 98 ? 23.772 3.729 -23.671 1.00 86.31 98 LEU A N 1
ATOM 789 C CA . LEU A 1 98 ? 22.709 2.833 -23.223 1.00 86.31 98 LEU A CA 1
ATOM 790 C C . LEU A 1 98 ? 22.997 2.308 -21.813 1.00 86.31 98 LEU A C 1
ATOM 792 O O . LEU A 1 98 ? 22.126 2.365 -20.945 1.00 86.31 98 LEU A O 1
ATOM 796 N N . ASN A 1 99 ? 24.228 1.867 -21.555 1.00 87.94 99 ASN A N 1
ATOM 797 C CA . ASN A 1 99 ? 24.617 1.365 -20.241 1.00 87.94 99 ASN A CA 1
ATOM 798 C C . ASN A 1 99 ? 24.526 2.448 -19.147 1.00 87.94 99 ASN A C 1
ATOM 800 O O . ASN A 1 99 ? 24.052 2.179 -18.040 1.00 87.94 99 ASN A O 1
ATOM 804 N N . LEU A 1 100 ? 24.922 3.688 -19.458 1.00 88.19 100 LEU A N 1
ATOM 805 C CA . LEU A 1 100 ? 24.810 4.821 -18.536 1.00 88.19 100 LEU A CA 1
ATOM 806 C C . LEU A 1 100 ? 23.347 5.114 -18.171 1.00 88.19 100 LEU A C 1
ATOM 808 O O . LEU A 1 100 ? 23.019 5.267 -16.992 1.00 88.19 100 LEU A O 1
ATOM 812 N N . ILE A 1 101 ? 22.461 5.158 -19.170 1.00 88.12 101 ILE A N 1
ATOM 813 C CA . ILE A 1 101 ? 21.032 5.421 -18.963 1.00 88.12 101 ILE A CA 1
ATOM 814 C C . ILE A 1 101 ? 20.399 4.298 -18.137 1.00 88.12 101 ILE A C 1
ATOM 816 O O . ILE A 1 101 ? 19.716 4.583 -17.154 1.00 88.12 101 ILE A O 1
ATOM 820 N N . LEU A 1 102 ? 20.657 3.031 -18.480 1.00 88.81 102 LEU A N 1
ATOM 821 C CA . LEU A 1 102 ? 20.132 1.889 -17.724 1.00 88.81 102 LEU A CA 1
ATOM 822 C C . LEU A 1 102 ? 20.610 1.900 -16.270 1.00 88.81 102 LEU A C 1
ATOM 824 O O . LEU A 1 102 ? 19.809 1.665 -15.366 1.00 88.81 102 LEU A O 1
ATOM 828 N N . SER A 1 103 ? 21.884 2.221 -16.037 1.00 90.88 103 SER A N 1
ATOM 829 C CA . SER A 1 103 ? 22.443 2.317 -14.686 1.00 90.88 103 SER A CA 1
ATOM 830 C C . SER A 1 103 ? 21.763 3.419 -13.866 1.00 90.88 103 SER A C 1
ATOM 832 O O . SER A 1 103 ? 21.442 3.213 -12.698 1.00 90.88 103 SER A O 1
ATOM 834 N N . CYS A 1 104 ? 21.482 4.572 -14.481 1.00 88.94 104 CYS A N 1
ATOM 835 C CA . CYS A 1 104 ? 20.758 5.666 -13.831 1.00 88.94 104 CYS A CA 1
ATOM 836 C C . CYS A 1 104 ? 19.305 5.283 -13.495 1.00 88.94 104 CYS A C 1
ATOM 838 O O . CYS A 1 104 ? 18.845 5.522 -12.378 1.00 88.94 104 CYS A O 1
ATOM 840 N N . VAL A 1 105 ? 18.602 4.628 -14.427 1.00 87.69 105 VAL A N 1
ATOM 841 C CA . VAL A 1 105 ? 17.233 4.131 -14.207 1.00 87.69 105 VAL A CA 1
ATOM 842 C C . VAL A 1 105 ? 17.199 3.122 -13.058 1.00 87.69 105 VAL A C 1
ATOM 844 O O . VAL A 1 105 ? 16.367 3.248 -12.159 1.00 87.69 105 VAL A O 1
ATOM 847 N N . ALA A 1 106 ? 18.128 2.163 -13.045 1.00 86.75 106 ALA A N 1
ATOM 848 C CA . ALA A 1 106 ? 18.230 1.161 -11.988 1.00 86.75 106 ALA A CA 1
ATOM 849 C C . ALA A 1 106 ? 18.523 1.791 -10.614 1.00 86.75 106 ALA A C 1
ATOM 851 O O . ALA A 1 106 ? 17.920 1.397 -9.616 1.00 86.75 106 ALA A O 1
ATOM 852 N N . ALA A 1 107 ? 19.389 2.810 -10.555 1.00 89.62 107 ALA A N 1
ATOM 853 C CA . ALA A 1 107 ? 19.727 3.497 -9.307 1.00 89.62 107 ALA A CA 1
ATOM 854 C C . ALA A 1 107 ? 18.515 4.193 -8.655 1.00 89.62 107 ALA A C 1
ATOM 856 O O . ALA A 1 107 ? 18.376 4.181 -7.432 1.00 89.62 107 ALA A O 1
ATOM 857 N N . ILE A 1 108 ? 17.613 4.768 -9.457 1.00 83.69 108 ILE A N 1
ATOM 858 C CA . ILE A 1 108 ? 16.404 5.456 -8.966 1.00 83.69 108 ILE A CA 1
ATOM 859 C C . ILE A 1 108 ? 15.279 4.462 -8.624 1.00 83.69 108 ILE A C 1
ATOM 861 O O . ILE A 1 108 ? 14.363 4.781 -7.861 1.00 83.69 108 ILE A O 1
ATOM 865 N N . GLN A 1 109 ? 15.352 3.232 -9.132 1.00 85.06 109 GLN A N 1
ATOM 866 C CA . GLN A 1 109 ? 14.293 2.239 -8.988 1.00 85.06 109 GLN A CA 1
ATOM 867 C C . GLN A 1 109 ? 14.059 1.824 -7.526 1.00 85.06 109 GLN A C 1
ATOM 869 O O . GLN A 1 109 ? 12.913 1.792 -7.079 1.00 85.06 109 GLN A O 1
ATOM 874 N N . ALA A 1 110 ? 15.123 1.556 -6.760 1.00 85.00 110 ALA A N 1
ATOM 875 C CA . ALA A 1 110 ? 15.002 1.101 -5.372 1.00 85.00 110 ALA A CA 1
ATOM 876 C C . ALA A 1 110 ? 14.344 2.144 -4.436 1.00 85.00 110 ALA A C 1
ATOM 878 O O . ALA A 1 110 ? 13.400 1.778 -3.733 1.00 85.00 110 ALA A O 1
ATOM 879 N N . PRO A 1 111 ? 14.730 3.437 -4.450 1.00 81.75 111 PRO A N 1
ATOM 880 C CA . PRO A 1 111 ? 14.035 4.476 -3.685 1.00 81.75 111 PRO A CA 1
ATOM 881 C C . PRO A 1 111 ? 12.563 4.649 -4.069 1.00 81.75 111 PRO A C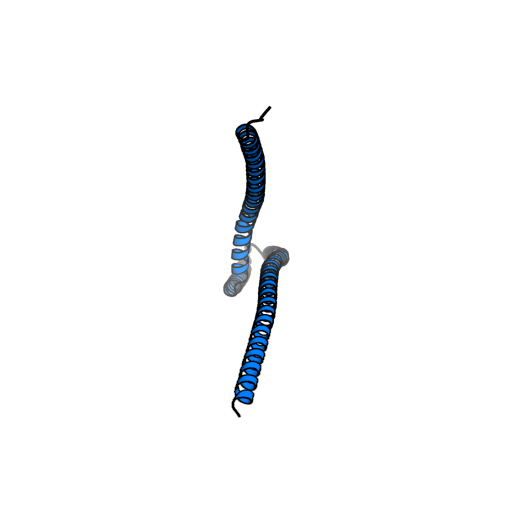 1
ATOM 883 O O . PRO A 1 111 ? 11.721 4.795 -3.189 1.00 81.75 111 PRO A O 1
ATOM 886 N N . VAL A 1 112 ? 12.228 4.602 -5.363 1.00 77.75 112 VAL A N 1
ATOM 887 C CA . VAL A 1 112 ? 10.836 4.747 -5.825 1.00 77.75 112 VAL A CA 1
ATOM 888 C C . VAL A 1 112 ? 9.978 3.571 -5.360 1.00 77.75 112 VAL A C 1
ATOM 890 O O . VAL A 1 112 ? 8.859 3.773 -4.882 1.00 77.75 112 VAL A O 1
ATOM 893 N N . ILE A 1 113 ? 10.508 2.347 -5.444 1.00 82.94 113 ILE A N 1
ATOM 894 C CA . ILE A 1 113 ? 9.843 1.156 -4.906 1.00 82.94 113 ILE A CA 1
ATOM 895 C C . ILE A 1 113 ? 9.649 1.305 -3.394 1.00 82.94 113 ILE A C 1
ATOM 897 O O . ILE A 1 113 ? 8.538 1.103 -2.912 1.00 82.94 113 ILE A O 1
ATOM 901 N N . MET A 1 114 ? 10.684 1.726 -2.662 1.00 78.94 114 MET A N 1
ATOM 902 C CA . MET A 1 114 ? 10.631 1.921 -1.210 1.00 78.94 114 MET A CA 1
ATOM 903 C C . MET A 1 114 ? 9.604 2.989 -0.803 1.00 78.94 114 MET A C 1
ATOM 905 O O . MET A 1 114 ? 8.832 2.779 0.127 1.00 78.94 114 MET A O 1
ATOM 909 N N . MET A 1 115 ? 9.524 4.107 -1.532 1.00 73.94 115 MET A N 1
ATOM 910 C CA . MET A 1 115 ? 8.505 5.140 -1.313 1.00 73.94 115 MET A CA 1
ATOM 911 C C . MET A 1 115 ? 7.089 4.608 -1.567 1.00 73.94 115 MET A C 1
ATOM 913 O O . MET A 1 115 ? 6.162 4.921 -0.817 1.00 73.94 115 MET A O 1
ATOM 917 N N . SER A 1 116 ? 6.911 3.787 -2.607 1.00 77.19 116 SER A N 1
ATOM 918 C CA . SER A 1 116 ? 5.626 3.144 -2.894 1.00 77.19 116 SER A CA 1
ATOM 919 C C . SER A 1 116 ? 5.232 2.154 -1.792 1.00 77.19 116 SER A C 1
ATOM 921 O O . SER A 1 116 ? 4.081 2.167 -1.350 1.00 77.19 116 SER A O 1
ATOM 923 N N . GLN A 1 117 ? 6.193 1.360 -1.307 1.00 81.88 117 GLN A N 1
ATOM 924 C CA . GLN A 1 117 ? 6.016 0.395 -0.219 1.00 81.88 117 GLN A CA 1
ATOM 925 C C . GLN A 1 117 ? 5.653 1.079 1.101 1.00 81.88 117 GLN A C 1
ATOM 927 O O . GLN A 1 117 ? 4.588 0.791 1.637 1.00 81.88 117 GLN A O 1
ATOM 932 N N . ASN A 1 118 ? 6.446 2.052 1.562 1.00 76.75 118 ASN A N 1
ATOM 933 C CA . ASN A 1 118 ? 6.222 2.769 2.825 1.00 76.75 118 ASN A CA 1
ATOM 934 C C . ASN A 1 118 ? 4.802 3.362 2.922 1.00 76.75 118 ASN A C 1
ATOM 936 O O . ASN A 1 118 ? 4.145 3.344 3.959 1.00 76.75 118 ASN A O 1
ATOM 940 N N . ARG A 1 119 ? 4.275 3.842 1.795 1.00 80.12 119 ARG A N 1
ATOM 941 C CA . ARG A 1 119 ? 2.930 4.412 1.732 1.00 80.12 119 ARG A CA 1
ATOM 942 C C . ARG A 1 119 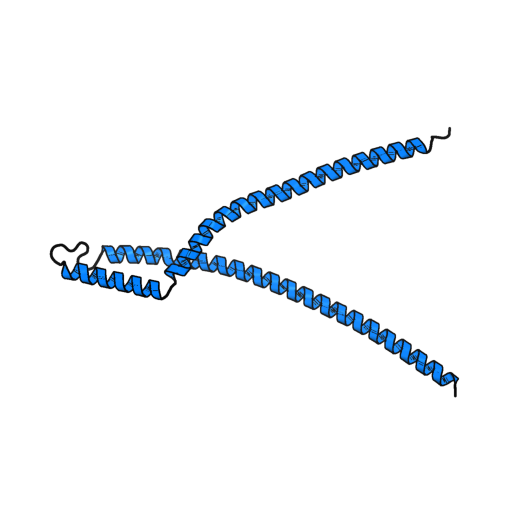? 1.816 3.363 1.664 1.00 80.12 119 ARG A C 1
ATOM 944 O O . ARG A 1 119 ? 0.691 3.643 2.075 1.00 80.12 119 ARG A O 1
ATOM 951 N N . GLN A 1 120 ? 2.086 2.180 1.116 1.00 80.12 120 GLN A N 1
ATOM 952 C CA . GLN A 1 120 ? 1.154 1.053 1.203 1.00 80.12 120 GLN A CA 1
ATOM 953 C C . GLN A 1 120 ? 1.120 0.500 2.631 1.00 80.12 120 GLN A C 1
ATOM 955 O O . GLN A 1 120 ? 0.032 0.319 3.168 1.00 80.12 120 GLN A O 1
ATOM 960 N N . GLU A 1 121 ? 2.277 0.368 3.281 1.00 86.25 121 GLU A N 1
ATOM 961 C CA . GLU A 1 121 ? 2.388 -0.030 4.688 1.00 86.25 121 GLU A CA 1
ATOM 962 C C . GLU A 1 121 ? 1.634 0.924 5.617 1.00 86.25 121 GLU A C 1
ATOM 964 O O . GLU A 1 121 ? 0.930 0.478 6.520 1.00 86.25 121 GLU A O 1
ATOM 969 N N . GLU A 1 122 ? 1.700 2.236 5.378 1.00 85.06 122 GLU A N 1
ATOM 970 C CA . GLU A 1 122 ? 0.928 3.201 6.162 1.00 85.06 122 GLU A CA 1
ATOM 971 C C . GLU A 1 122 ? -0.590 2.989 6.023 1.00 85.06 122 GLU A C 1
ATOM 973 O O . GLU A 1 122 ? -1.314 2.999 7.025 1.00 85.06 122 GLU A O 1
ATOM 978 N N . LYS A 1 123 ? -1.084 2.746 4.801 1.00 84.06 123 LYS A N 1
ATOM 979 C CA . LYS A 1 123 ? -2.505 2.434 4.570 1.00 84.06 123 LYS A CA 1
ATOM 980 C C . LYS A 1 123 ? -2.907 1.125 5.236 1.00 84.06 123 LYS A C 1
ATOM 982 O O . LYS A 1 123 ? -3.984 1.056 5.826 1.00 84.06 123 LYS A O 1
ATOM 987 N N . ASP A 1 124 ? -2.057 0.110 5.155 1.00 89.19 124 ASP A N 1
ATOM 988 C CA . ASP A 1 124 ? -2.316 -1.192 5.761 1.00 89.19 124 ASP A CA 1
ATOM 989 C C . ASP A 1 124 ? -2.288 -1.106 7.294 1.00 89.19 124 ASP A C 1
ATOM 991 O O . ASP A 1 124 ? -3.161 -1.667 7.954 1.00 89.19 124 ASP A O 1
ATOM 995 N N . ARG A 1 125 ? -1.401 -0.287 7.874 1.00 91.38 125 ARG A N 1
ATOM 996 C CA . ARG A 1 125 ? -1.395 0.028 9.310 1.00 91.38 125 ARG A CA 1
ATOM 997 C C . ARG A 1 125 ? -2.697 0.693 9.753 1.00 91.38 125 ARG A C 1
ATOM 999 O O . ARG A 1 125 ? -3.255 0.317 10.781 1.00 91.38 125 ARG A O 1
ATOM 1006 N N . LEU A 1 126 ? -3.191 1.677 8.999 1.00 89.00 126 LEU A N 1
ATOM 1007 C CA . LEU A 1 126 ? -4.459 2.350 9.310 1.00 89.00 126 LEU A CA 1
ATOM 1008 C C . LEU A 1 126 ? -5.654 1.392 9.223 1.00 89.00 126 LEU A C 1
ATOM 1010 O O . LEU A 1 126 ? -6.538 1.437 10.080 1.00 89.00 126 LEU A O 1
ATOM 1014 N N . ARG A 1 127 ? -5.672 0.501 8.224 1.00 90.81 127 ARG A N 1
ATOM 1015 C CA . ARG A 1 127 ? -6.685 -0.562 8.119 1.00 90.81 127 ARG A CA 1
ATOM 1016 C C . ARG A 1 127 ? -6.641 -1.487 9.329 1.00 90.81 127 ARG A C 1
ATOM 1018 O O . ARG A 1 127 ? -7.663 -1.642 9.986 1.00 90.81 127 ARG A O 1
ATOM 1025 N N . ALA A 1 128 ? -5.459 -1.976 9.699 1.00 91.69 128 ALA A N 1
ATOM 1026 C CA . ALA A 1 128 ? -5.286 -2.838 10.865 1.00 91.69 128 ALA A CA 1
ATOM 1027 C C . ALA A 1 128 ? -5.762 -2.173 12.171 1.00 91.69 128 ALA A C 1
ATOM 1029 O O . ALA A 1 128 ? -6.396 -2.820 13.002 1.00 91.69 128 ALA A O 1
ATOM 1030 N N . GLN A 1 129 ? -5.520 -0.869 12.351 1.00 92.75 129 GLN A N 1
ATOM 1031 C CA . GLN A 1 129 ? -6.035 -0.132 13.512 1.00 92.75 129 GLN A CA 1
ATOM 1032 C C . GLN A 1 129 ? -7.568 -0.037 13.526 1.00 92.75 129 GLN A C 1
ATOM 1034 O O . GLN A 1 129 ? -8.179 -0.139 14.591 1.00 92.75 129 GLN A O 1
ATOM 1039 N N . ASN A 1 130 ? -8.201 0.169 12.371 1.00 91.81 130 ASN A N 1
ATOM 1040 C CA . ASN A 1 130 ? -9.662 0.197 12.273 1.00 91.81 130 ASN A CA 1
ATOM 1041 C C . ASN A 1 130 ? -10.280 -1.184 12.505 1.00 91.81 130 ASN A C 1
ATOM 1043 O O . ASN A 1 130 ? -11.289 -1.287 13.209 1.00 91.81 130 ASN A O 1
ATOM 1047 N N . ASP A 1 131 ? -9.659 -2.233 11.973 1.00 94.81 131 ASP A N 1
ATOM 1048 C CA . ASP A 1 131 ? -10.082 -3.615 12.195 1.00 94.81 131 ASP A CA 1
ATOM 1049 C C . ASP A 1 131 ? -9.980 -3.968 13.684 1.00 94.81 131 ASP A C 1
ATOM 1051 O O . ASP A 1 131 ? -10.939 -4.473 14.265 1.00 94.81 131 ASP A O 1
ATOM 1055 N N . TYR A 1 132 ? -8.880 -3.583 14.344 1.00 93.81 132 TYR A N 1
ATOM 1056 C CA . TYR A 1 132 ? -8.711 -3.750 15.788 1.00 93.81 132 TYR A CA 1
ATOM 1057 C C . TYR A 1 132 ? -9.815 -3.049 16.593 1.00 93.81 132 TYR A C 1
ATOM 1059 O O . TYR A 1 132 ? -10.431 -3.660 17.466 1.00 93.81 132 TYR A O 1
ATOM 1067 N N . LYS A 1 133 ? -10.123 -1.783 16.276 1.00 93.12 133 LYS A N 1
ATOM 1068 C CA . LYS A 1 133 ? -11.206 -1.035 16.944 1.00 93.12 133 LYS A CA 1
ATOM 1069 C C . LYS A 1 133 ? -12.571 -1.691 16.739 1.00 93.12 133 LYS A C 1
ATOM 1071 O O . LYS A 1 133 ? -13.379 -1.732 17.664 1.00 93.12 133 LYS A O 1
ATOM 1076 N N . THR A 1 134 ? -12.833 -2.193 15.535 1.00 93.44 134 THR A N 1
ATOM 1077 C CA . THR A 1 134 ? -14.087 -2.883 15.209 1.00 93.44 134 THR A CA 1
ATOM 1078 C C . THR A 1 134 ? -14.201 -4.198 15.976 1.00 93.44 134 THR A C 1
ATOM 1080 O O . THR A 1 134 ? -15.271 -4.503 16.505 1.00 93.44 134 THR A O 1
ATOM 1083 N N . ASN A 1 135 ? -13.098 -4.939 16.098 1.00 95.00 135 ASN A N 1
ATOM 1084 C CA . ASN A 1 135 ? -13.049 -6.171 16.874 1.00 95.00 135 ASN A CA 1
ATOM 1085 C C . ASN A 1 135 ? -13.301 -5.904 18.364 1.00 95.00 135 ASN A C 1
ATOM 1087 O O . ASN A 1 135 ? -14.204 -6.500 18.938 1.00 95.00 135 ASN A O 1
ATOM 1091 N N . LEU A 1 136 ? -12.605 -4.923 18.951 1.00 94.19 136 LEU A N 1
ATOM 1092 C CA . LEU A 1 136 ? -12.800 -4.536 20.352 1.00 94.19 136 LEU A CA 1
ATOM 1093 C C . LEU A 1 136 ? -14.245 -4.098 20.630 1.00 94.19 136 LEU A C 1
ATOM 1095 O O . LEU A 1 136 ? -14.844 -4.477 21.631 1.00 94.19 136 LEU A O 1
ATOM 1099 N N . LYS A 1 137 ? -14.844 -3.324 19.717 1.00 94.19 137 LYS A N 1
ATOM 1100 C CA . LYS A 1 137 ? -16.255 -2.936 19.827 1.00 94.19 137 LYS A CA 1
ATOM 1101 C C . LYS A 1 137 ? -17.182 -4.153 19.791 1.00 94.19 137 LYS A C 1
ATOM 1103 O O . LYS A 1 137 ? -18.162 -4.185 20.528 1.00 94.19 137 LYS A O 1
ATOM 1108 N N . SER A 1 138 ? -16.894 -5.124 18.929 1.00 92.56 138 SER A N 1
ATOM 1109 C CA . SER A 1 138 ? -17.681 -6.357 18.829 1.00 92.56 138 SER A CA 1
ATOM 1110 C C . SER A 1 138 ? -17.570 -7.186 20.107 1.00 92.56 138 SER A C 1
ATOM 1112 O O . SER A 1 138 ? -18.582 -7.682 20.586 1.00 92.56 138 SER A O 1
ATOM 1114 N N . GLU A 1 139 ? -16.378 -7.266 20.696 1.00 95.44 139 GLU A N 1
ATOM 1115 C CA . GLU A 1 139 ? -16.133 -7.945 21.971 1.00 95.44 139 GLU A CA 1
ATOM 1116 C C . GLU A 1 139 ? -16.945 -7.328 23.119 1.00 95.44 139 GLU A C 1
ATOM 1118 O O . GLU A 1 139 ? -17.702 -8.039 23.777 1.00 95.44 139 GLU A O 1
ATOM 1123 N N . ILE A 1 140 ? -16.909 -5.999 23.276 1.00 94.69 140 ILE A N 1
ATOM 1124 C CA . ILE A 1 140 ? -17.709 -5.284 24.290 1.00 94.69 140 ILE A CA 1
ATOM 1125 C C . ILE A 1 140 ? -19.214 -5.519 24.086 1.00 94.69 140 ILE A C 1
ATOM 1127 O O . ILE A 1 140 ? -19.962 -5.712 25.041 1.00 94.69 140 ILE A O 1
ATOM 1131 N N . LEU A 1 141 ? -19.685 -5.503 22.835 1.00 95.00 141 LEU A N 1
ATOM 1132 C CA . LEU A 1 141 ? -21.098 -5.752 22.529 1.00 95.00 141 LEU A CA 1
ATOM 1133 C C . LEU A 1 141 ? -21.519 -7.189 22.852 1.00 95.00 141 LEU A C 1
ATOM 1135 O O . LEU A 1 141 ? -22.650 -7.404 23.283 1.00 95.00 141 LEU A O 1
ATOM 1139 N N . ILE A 1 142 ? -20.632 -8.164 22.645 1.00 95.69 142 ILE A N 1
ATOM 1140 C CA . ILE A 1 142 ? -20.874 -9.560 23.017 1.00 95.69 142 ILE A CA 1
ATOM 1141 C C . ILE A 1 142 ? -20.953 -9.689 24.541 1.00 95.69 142 ILE A C 1
ATOM 1143 O O . ILE A 1 142 ? -21.882 -10.322 25.035 1.00 95.69 142 ILE A O 1
ATOM 1147 N N . GLU A 1 143 ? -20.041 -9.061 25.283 1.00 95.06 143 GLU A N 1
ATOM 1148 C CA . GLU A 1 143 ? -20.069 -9.050 26.752 1.00 95.06 143 GLU A CA 1
ATOM 1149 C C . GLU A 1 143 ? -21.374 -8.440 27.292 1.00 95.06 143 GLU A C 1
ATOM 1151 O O . GLU A 1 143 ? -22.050 -9.028 28.136 1.00 95.06 143 GLU A O 1
ATOM 1156 N N . GLU A 1 144 ? -21.801 -7.306 26.736 1.00 94.88 144 GLU A N 1
ATOM 1157 C CA . GLU A 1 144 ? -23.079 -6.675 27.076 1.00 94.88 144 GLU A CA 1
ATOM 1158 C C . GLU A 1 144 ? -24.280 -7.581 26.744 1.00 94.88 144 GLU A C 1
ATOM 1160 O O . GLU A 1 144 ? -25.240 -7.660 27.517 1.00 94.88 144 GLU A O 1
ATOM 1165 N N . LEU A 1 145 ? -24.242 -8.296 25.613 1.00 95.75 145 LEU A N 1
ATOM 1166 C CA . LEU A 1 145 ? -25.273 -9.273 25.255 1.00 95.75 145 LEU A CA 1
ATOM 1167 C C . LEU A 1 145 ? -25.326 -10.439 26.247 1.00 95.75 145 LEU A C 1
ATOM 1169 O O . LEU A 1 145 ? -26.429 -10.827 26.634 1.00 95.75 145 LEU A O 1
ATOM 1173 N N . TYR A 1 146 ? -24.178 -10.961 26.689 1.00 96.31 146 TYR A N 1
AT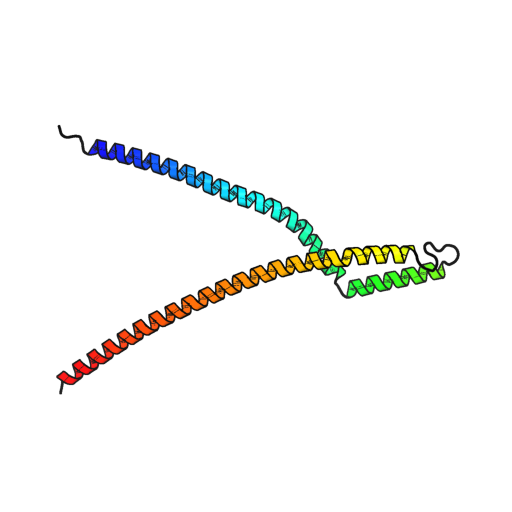OM 1174 C CA . TYR A 1 146 ? -24.115 -11.991 27.731 1.00 96.31 146 TYR A CA 1
ATOM 1175 C C . TYR A 1 146 ? -24.737 -11.497 29.038 1.00 96.31 146 TYR A C 1
ATOM 1177 O O . TYR A 1 146 ? -25.626 -12.156 29.574 1.00 96.31 146 TYR A O 1
ATOM 1185 N N . ASN A 1 147 ? -24.375 -10.296 29.494 1.00 94.06 147 ASN A N 1
ATOM 1186 C CA . ASN A 1 147 ? -24.933 -9.712 30.717 1.00 94.06 147 ASN A CA 1
ATOM 1187 C C . ASN A 1 147 ? -26.461 -9.556 30.643 1.00 94.06 147 ASN A C 1
ATOM 1189 O O . ASN A 1 147 ? -27.182 -9.838 31.605 1.00 94.06 147 ASN A O 1
ATOM 1193 N N . ARG A 1 148 ? -26.983 -9.134 29.485 1.00 94.12 148 ARG A N 1
ATOM 1194 C CA . ARG A 1 148 ? -28.433 -9.033 29.255 1.00 94.12 148 ARG A CA 1
ATOM 1195 C C . ARG A 1 148 ? -29.109 -10.398 29.216 1.00 94.12 148 ARG A C 1
ATOM 1197 O O . ARG A 1 148 ? -30.210 -10.528 29.751 1.00 94.12 148 ARG A O 1
ATOM 1204 N N . LEU A 1 149 ? -28.476 -11.393 28.597 1.00 96.44 149 LEU A N 1
ATOM 1205 C CA . LEU A 1 149 ? -28.990 -12.758 28.543 1.00 96.44 149 LEU A CA 1
ATOM 1206 C C . LEU A 1 149 ? -29.063 -13.370 29.945 1.00 96.44 149 LEU A C 1
ATOM 1208 O O . LEU A 1 149 ? -30.099 -13.917 30.309 1.00 96.44 149 LEU A O 1
ATOM 1212 N N . ASP A 1 150 ? -28.030 -13.191 30.764 1.00 95.44 150 ASP A N 1
ATOM 1213 C CA . ASP A 1 150 ? -28.011 -13.652 32.154 1.00 95.44 150 ASP A CA 1
ATOM 1214 C C . ASP A 1 150 ? -29.090 -12.971 33.000 1.00 95.44 150 ASP A C 1
ATOM 1216 O O . ASP A 1 150 ? -29.780 -13.621 33.790 1.00 95.44 150 ASP A O 1
ATOM 1220 N N . ALA A 1 151 ? -29.293 -11.664 32.811 1.00 94.25 151 ALA A N 1
ATOM 1221 C CA . ALA A 1 151 ? -30.370 -10.939 33.478 1.00 94.25 151 ALA A CA 1
ATOM 1222 C C . ALA A 1 151 ? -31.761 -11.464 33.077 1.00 94.25 151 ALA A C 1
ATOM 1224 O O . ALA A 1 151 ? -32.655 -11.544 33.922 1.00 94.25 151 ALA A O 1
ATOM 1225 N N . LEU A 1 152 ? -31.957 -11.835 31.806 1.00 94.94 152 LEU A N 1
ATOM 1226 C CA . LEU A 1 152 ? -33.195 -12.463 31.339 1.00 94.94 152 LEU A CA 1
ATOM 1227 C C . LEU A 1 152 ? -33.373 -13.870 31.918 1.00 94.94 152 LEU A C 1
ATOM 1229 O O . LEU A 1 152 ? -34.465 -14.180 32.392 1.00 94.94 152 LEU A O 1
ATOM 1233 N N . SER A 1 153 ? -32.320 -14.688 31.938 1.00 94.81 153 SER A N 1
ATOM 1234 C CA . SER A 1 153 ? -32.346 -16.039 32.512 1.00 94.81 153 SER A CA 1
ATOM 1235 C C . SER A 1 153 ? -32.728 -16.017 33.993 1.00 94.81 153 SER A C 1
ATOM 1237 O O . SER A 1 153 ? -33.619 -16.758 34.403 1.00 94.81 153 SER A O 1
ATOM 1239 N N . LYS A 1 154 ? -32.158 -15.096 34.783 1.00 93.75 154 LYS A N 1
ATOM 1240 C CA . LYS A 1 154 ? -32.529 -14.915 36.200 1.00 93.75 154 LYS A CA 1
ATOM 1241 C C . LYS A 1 154 ? -34.006 -14.564 36.378 1.00 93.75 154 LYS A C 1
ATOM 1243 O O . LYS A 1 154 ? -34.673 -15.129 37.237 1.00 93.75 154 LYS A O 1
ATOM 1248 N N . LYS A 1 155 ? -34.540 -13.664 35.543 1.00 92.62 1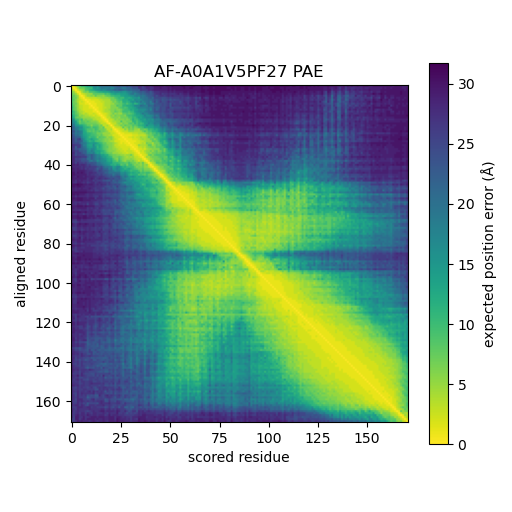55 LYS A N 1
ATOM 1249 C CA . LYS A 1 155 ? -35.973 -13.326 35.568 1.00 92.62 155 LYS A CA 1
ATOM 1250 C C . LYS A 1 155 ? -36.853 -14.524 35.213 1.00 92.62 155 LYS A C 1
ATOM 1252 O O . LYS A 1 155 ? -37.917 -14.685 35.801 1.00 92.62 155 LYS A O 1
ATOM 1257 N N . GLN A 1 156 ? -36.441 -15.352 34.251 1.00 93.06 156 GLN A N 1
ATOM 1258 C CA . GLN A 1 156 ? -37.176 -16.572 33.906 1.00 93.06 156 GLN A CA 1
ATOM 1259 C C . GLN A 1 156 ? -37.193 -17.567 35.069 1.00 93.06 156 GLN A C 1
ATOM 1261 O O . GLN A 1 156 ? -38.246 -18.128 35.359 1.00 93.06 156 GLN A O 1
ATOM 1266 N N . GLU A 1 157 ? -36.067 -17.749 35.758 1.00 93.88 157 GLU A N 1
ATOM 1267 C CA . GLU A 1 157 ? -35.974 -18.617 36.936 1.00 93.88 157 GLU A CA 1
ATOM 1268 C C . GLU A 1 157 ? -36.893 -18.140 38.070 1.00 93.88 157 GLU A C 1
ATOM 1270 O O . GLU A 1 157 ? -37.635 -18.934 38.647 1.00 93.88 157 GLU A O 1
ATOM 1275 N N . GLU A 1 158 ? -36.930 -16.831 38.328 1.00 92.44 158 GLU A N 1
ATOM 1276 C CA . GLU A 1 158 ? -37.832 -16.231 39.314 1.00 92.44 158 GLU A CA 1
ATOM 1277 C C . GLU A 1 158 ? -39.311 -16.477 38.966 1.00 92.44 158 GLU A C 1
ATOM 1279 O O . GLU A 1 158 ? -40.087 -16.911 39.819 1.00 92.44 158 GLU A O 1
ATOM 1284 N N . ILE A 1 159 ? -39.695 -16.298 37.696 1.00 92.50 159 ILE A N 1
ATOM 1285 C CA . ILE A 1 159 ? -41.057 -16.588 37.216 1.00 92.50 159 ILE A CA 1
ATOM 1286 C C . ILE A 1 159 ? -41.399 -18.076 37.379 1.00 92.50 159 ILE A C 1
ATOM 1288 O O . ILE A 1 159 ? -42.508 -18.407 37.800 1.00 92.50 159 ILE A O 1
ATOM 1292 N N . ILE A 1 160 ? -40.470 -18.981 37.057 1.00 92.75 160 ILE A N 1
ATOM 1293 C CA . ILE A 1 160 ? -40.673 -20.430 37.206 1.00 92.75 160 ILE A CA 1
ATOM 1294 C C . ILE A 1 160 ? -40.891 -20.794 38.679 1.00 92.75 160 ILE A C 1
ATOM 1296 O O . ILE A 1 160 ? -41.807 -21.558 38.989 1.00 92.75 160 ILE A O 1
ATOM 1300 N N . ASN A 1 161 ? -40.105 -20.219 39.590 1.00 91.31 161 ASN A N 1
ATOM 1301 C CA . ASN A 1 161 ? -40.261 -20.449 41.025 1.00 91.31 161 ASN A CA 1
ATOM 1302 C C . ASN A 1 161 ? -41.626 -19.956 41.529 1.00 91.31 161 ASN A C 1
ATOM 1304 O O . ASN A 1 161 ? -42.330 -20.710 42.201 1.00 91.31 161 ASN A O 1
ATOM 1308 N N . MET A 1 162 ? -42.062 -18.761 41.111 1.00 87.62 162 MET A N 1
ATOM 1309 C CA . MET A 1 162 ? -43.399 -18.241 41.436 1.00 87.62 162 MET A CA 1
ATOM 1310 C C . MET A 1 162 ? -44.529 -19.150 40.924 1.00 87.62 162 MET A C 1
ATOM 1312 O O . MET A 1 162 ? -45.534 -19.350 41.610 1.00 87.62 162 MET A O 1
ATOM 1316 N N . LEU A 1 163 ? -44.381 -19.719 39.722 1.00 87.69 163 LEU A N 1
ATOM 1317 C CA . LEU A 1 163 ? -45.360 -20.655 39.165 1.00 87.69 163 LEU A CA 1
ATOM 1318 C C . LEU A 1 163 ? -45.425 -21.963 39.967 1.00 87.69 163 LEU A C 1
ATOM 1320 O O . LEU A 1 163 ? -46.527 -22.445 40.234 1.00 87.69 163 LEU A O 1
ATOM 1324 N N . ASN A 1 164 ? -44.283 -22.517 40.383 1.00 85.81 164 ASN A N 1
ATOM 1325 C CA . ASN A 1 164 ? -44.228 -23.739 41.191 1.00 85.81 164 ASN A CA 1
ATOM 1326 C C . ASN A 1 164 ? -44.851 -23.545 42.584 1.00 85.81 164 ASN A C 1
ATOM 1328 O O . ASN A 1 164 ? -45.641 -24.382 43.025 1.00 85.81 164 ASN A O 1
ATOM 1332 N N . GLU A 1 165 ? -44.569 -22.425 43.253 1.00 81.81 165 GLU A N 1
ATOM 1333 C CA . GLU A 1 165 ? -45.174 -22.089 44.551 1.00 81.81 165 GLU A CA 1
ATOM 1334 C C . GLU A 1 165 ? -46.697 -21.908 44.447 1.00 81.81 165 GLU A C 1
ATOM 1336 O O . GLU A 1 165 ? -47.454 -22.400 45.288 1.00 81.81 165 GLU A O 1
ATOM 1341 N N . GLY A 1 166 ? -47.170 -21.272 43.371 1.00 72.38 166 GLY A N 1
ATOM 1342 C CA . GLY A 1 166 ? -48.598 -21.100 43.102 1.00 72.38 166 GLY A CA 1
ATOM 1343 C C . GLY A 1 166 ? -49.353 -22.407 42.815 1.00 72.38 166 GLY A C 1
ATOM 1344 O O . GLY A 1 166 ? -50.557 -22.480 43.071 1.00 72.38 166 GLY A O 1
ATOM 1345 N N . GLN A 1 167 ? -48.677 -23.448 42.311 1.00 63.97 167 GLN A N 1
ATOM 1346 C CA . GLN A 1 167 ? -49.280 -24.773 42.110 1.00 63.97 167 GLN A CA 1
ATOM 1347 C C . GLN A 1 167 ? -49.284 -25.636 43.380 1.00 63.97 167 GLN A C 1
ATOM 1349 O O . GLN A 1 167 ? -50.225 -26.403 43.573 1.00 63.97 167 GLN A O 1
ATOM 1354 N N . GLY A 1 168 ? -48.313 -25.460 44.282 1.00 59.81 168 GLY A N 1
ATOM 1355 C CA . GLY A 1 168 ? -48.271 -26.155 45.576 1.00 59.81 168 GLY A CA 1
ATOM 1356 C C . GLY A 1 168 ? -49.384 -25.755 46.555 1.00 59.81 168 GLY A C 1
ATOM 1357 O O . GLY A 1 168 ? -49.739 -26.544 47.420 1.00 59.81 168 GLY A O 1
ATOM 1358 N N . MET A 1 169 ? -49.981 -24.567 46.404 1.00 57.38 169 MET A N 1
ATOM 1359 C CA . MET A 1 169 ? -51.096 -24.094 47.247 1.00 57.38 169 MET A CA 1
ATOM 1360 C C . MET A 1 169 ? -52.493 -24.533 46.767 1.00 57.38 169 MET A C 1
ATOM 1362 O O . MET A 1 169 ? -53.496 -24.170 47.382 1.00 57.38 169 MET A O 1
ATOM 1366 N N . ARG A 1 170 ? -52.585 -25.260 45.645 1.00 56.44 170 ARG A N 1
ATOM 1367 C CA . ARG A 1 170 ? -53.858 -25.717 45.052 1.00 56.44 170 ARG A CA 1
ATOM 1368 C C . ARG A 1 170 ? -54.120 -27.224 45.187 1.00 56.44 170 ARG A C 1
ATOM 1370 O O . ARG A 1 170 ? -55.176 -27.663 44.732 1.00 56.44 170 ARG A O 1
ATOM 1377 N N . GLY A 1 171 ? -53.196 -27.989 45.772 1.00 48.00 171 GLY A N 1
ATOM 1378 C CA . GLY A 1 171 ? -53.369 -29.405 46.133 1.00 48.00 171 GLY A CA 1
ATOM 1379 C C . GLY A 1 171 ? -53.605 -29.571 47.625 1.00 48.00 171 GLY A C 1
ATOM 1380 O O . GLY A 1 171 ? -54.367 -30.494 47.982 1.00 48.00 171 GLY A O 1
#

Mean predicted aligned error: 16.29 Å

pLDDT: mean 77.43, std 14.16, range [43.31, 96.44]

Sequence (171 aa):
MHYNRNSDLILRILEDQEERSLEDEEIIRLLLEEKLSKNSSAEHSNAQTISGRAADAIARFVGSWPFILLFLTCLLGWVVLNTLLLKRAVDPYPYILLNLILSCVAAIQAPVIMMSQNRQEEKDRLRAQNDYKTNLKSEILIEELYNRLDALSKKQEEIINMLNEGQGMRG

Secondary structure (DSSP, 8-state):
----HHHHHHHHHHHHHHHHHHHHHHHHHHHHHHHHHHHHHHHHHHHHHHHHHHHHHHHHHHT-HHHHHHHHHHHHHHHHHHHHTTTS-SS-TTTHHHHHHHHHHHHHHHHHHHHHHHHHHHHHHHHHHHHHHHHHHHHHHHHHHHHHHHHHHHHHHHHHHHHHHHHHTT-

Radius of gyration: 37.9 Å; Cα contacts (8 Å, |Δi|>4): 20; chains: 1; bounding box: 84×76×95 Å